Protein AF-A0A653D1Y4-F1 (afdb_monomer_lite)

Foldseek 3Di:
DAADKDKDKDKDFAVQAWDKWKDWPNHTDDDDPQWDKDWDDDPRTMIMIMIMGPRDDQVPFTKMKIWTDNPVDIDMDIDGDHDDDPDD

Organism: Callosobruchus maculatus (NCBI:txid64391)

Secondary structure (DSSP, 8-state):
-PPP-EEEEEEEE-SSPPEEEEEETTEE---BTTEEEEEEEETTTEEEEEEEESS--GGG-EEEEEEEE-SS-EEEEEEEE-------

Radius of gyration: 14.46 Å; chains: 1; bounding box: 36×23×42 Å

pLDDT: mean 89.91, std 12.92, range [40.44, 98.62]

Structure (mmCIF, N/CA/C/O backbone):
data_AF-A0A653D1Y4-F1
#
_entry.id   AF-A0A653D1Y4-F1
#
loop_
_atom_site.group_PDB
_atom_site.id
_atom_site.type_symbol
_atom_site.label_atom_id
_atom_site.label_alt_id
_atom_site.label_comp_id
_atom_site.label_asym_id
_atom_site.label_entity_id
_atom_site.label_seq_id
_atom_site.pdbx_PDB_ins_code
_atom_site.Cartn_x
_atom_site.Cartn_y
_atom_site.Cartn_z
_atom_site.occupancy
_atom_site.B_iso_or_equiv
_atom_site.auth_seq_id
_atom_site.auth_comp_id
_atom_site.auth_asym_id
_atom_site.auth_atom_id
_atom_site.pdbx_PDB_model_num
ATOM 1 N N . MET A 1 1 ? -10.360 -6.884 26.139 1.00 41.81 1 MET A N 1
ATOM 2 C CA . MET A 1 1 ? -10.263 -7.047 24.674 1.00 41.81 1 MET A CA 1
ATOM 3 C C . MET A 1 1 ? -8.840 -6.685 24.281 1.00 41.81 1 MET A C 1
ATOM 5 O O . MET A 1 1 ? -8.526 -5.504 24.253 1.00 41.81 1 MET A O 1
ATOM 9 N N . LEU A 1 2 ? -7.949 -7.665 24.107 1.00 40.44 2 LEU A N 1
ATOM 10 C CA . LEU A 1 2 ? -6.660 -7.393 23.462 1.00 40.44 2 LEU A CA 1
ATOM 11 C C . LEU A 1 2 ? -6.943 -7.028 21.999 1.00 40.44 2 LEU A C 1
ATOM 13 O O . LEU A 1 2 ? -7.761 -7.685 21.352 1.00 40.44 2 LEU A O 1
ATOM 17 N N . GLY A 1 3 ? -6.344 -5.922 21.552 1.00 53.47 3 GLY A N 1
ATOM 18 C CA . GLY A 1 3 ? -6.583 -5.292 20.257 1.00 53.47 3 GLY A CA 1
ATOM 19 C C . GLY A 1 3 ? -6.372 -6.272 19.113 1.00 53.47 3 GLY A C 1
ATOM 20 O O . GLY A 1 3 ? -5.374 -6.986 19.064 1.00 53.47 3 GLY A O 1
ATOM 21 N N . ARG A 1 4 ? -7.341 -6.335 18.199 1.00 76.69 4 ARG A N 1
ATOM 22 C CA . ARG A 1 4 ? -7.153 -7.069 16.947 1.00 76.69 4 ARG A CA 1
ATOM 23 C C . ARG A 1 4 ? -6.090 -6.329 16.134 1.00 76.69 4 ARG A C 1
ATOM 25 O O . ARG A 1 4 ? -5.981 -5.109 16.236 1.00 76.69 4 ARG A O 1
ATOM 32 N N . LYS A 1 5 ? -5.325 -7.055 15.334 1.00 87.38 5 LYS A N 1
ATOM 33 C CA . LYS A 1 5 ? -4.363 -6.504 14.381 1.00 87.38 5 LYS A CA 1
ATOM 34 C C . LYS A 1 5 ? -4.941 -6.668 12.984 1.00 87.38 5 LYS A C 1
ATOM 36 O O . LYS A 1 5 ? -5.428 -7.750 12.656 1.00 87.38 5 LYS A O 1
ATOM 41 N N . ILE A 1 6 ? -4.906 -5.610 12.182 1.00 89.62 6 ILE A N 1
ATOM 42 C CA . ILE A 1 6 ? -5.249 -5.680 10.758 1.00 89.62 6 ILE A CA 1
ATOM 43 C C . ILE A 1 6 ? -3.946 -5.689 9.968 1.00 89.62 6 ILE A C 1
ATOM 45 O O . ILE A 1 6 ? -2.994 -4.980 10.296 1.00 89.62 6 ILE A O 1
ATOM 49 N N 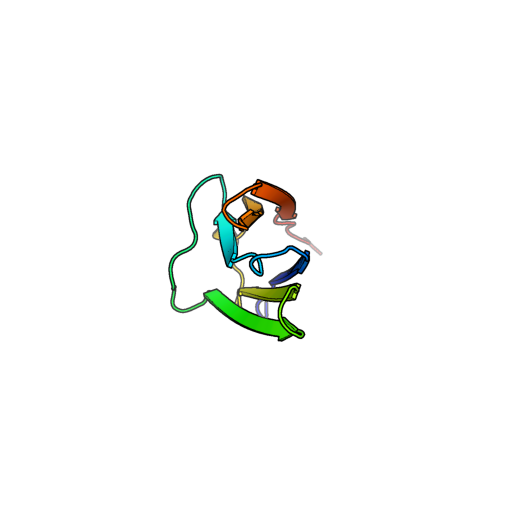. THR A 1 7 ? -3.880 -6.530 8.941 1.00 93.69 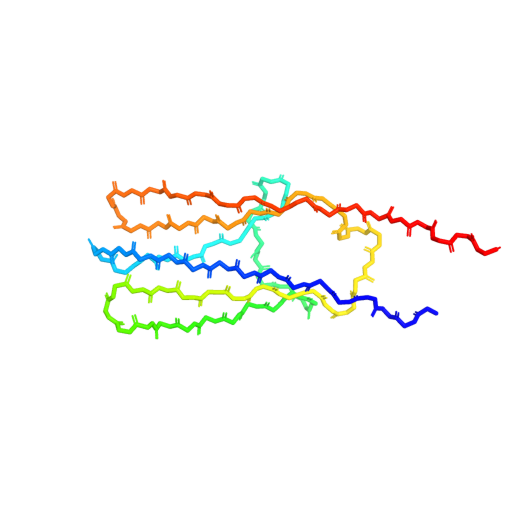7 THR A N 1
ATOM 50 C CA . THR A 1 7 ? -2.727 -6.604 8.046 1.00 93.69 7 THR A CA 1
ATOM 51 C C . THR A 1 7 ? -3.202 -6.783 6.615 1.00 93.69 7 THR A C 1
ATOM 53 O O . THR A 1 7 ? -3.953 -7.714 6.326 1.00 93.69 7 THR A O 1
ATOM 56 N N . PHE A 1 8 ? -2.722 -5.925 5.721 1.00 95.75 8 PHE A N 1
ATOM 57 C CA . PHE A 1 8 ? -2.943 -6.042 4.285 1.00 95.75 8 PHE A CA 1
ATOM 58 C C . PHE A 1 8 ? -1.627 -6.244 3.557 1.00 95.75 8 PHE A C 1
ATOM 60 O O . PHE A 1 8 ? -0.575 -5.774 3.989 1.00 95.75 8 PHE A O 1
ATOM 67 N N . PHE A 1 9 ? -1.706 -6.929 2.422 1.00 96.62 9 PHE A N 1
ATOM 68 C CA . PHE A 1 9 ? -0.572 -7.158 1.544 1.00 96.62 9 PHE A CA 1
ATOM 69 C C . PHE A 1 9 ? -0.919 -6.710 0.134 1.00 96.62 9 PHE A C 1
ATOM 71 O O . PHE A 1 9 ? -1.966 -7.071 -0.406 1.00 96.62 9 PHE A O 1
ATOM 78 N N . CYS A 1 10 ? 0.007 -5.982 -0.470 1.00 97.69 10 CYS A N 1
ATOM 79 C CA . CYS A 1 10 ? -0.025 -5.600 -1.867 1.00 97.69 10 CYS A CA 1
ATOM 80 C C . CYS A 1 10 ? 1.278 -6.054 -2.524 1.00 97.69 10 CYS A C 1
ATOM 82 O O . CYS A 1 10 ? 2.349 -5.957 -1.923 1.00 97.69 10 CYS A O 1
ATOM 84 N N . MET A 1 11 ? 1.196 -6.593 -3.734 1.00 98.19 11 MET A N 1
ATOM 85 C CA . MET A 1 11 ? 2.366 -6.937 -4.531 1.00 98.19 11 MET A CA 1
ATOM 86 C C . MET A 1 11 ? 2.072 -6.561 -5.971 1.00 98.19 11 MET A C 1
ATOM 88 O O . MET A 1 11 ? 1.038 -6.966 -6.497 1.00 98.19 11 MET A O 1
ATOM 92 N N . ALA A 1 12 ? 2.970 -5.798 -6.578 1.00 98.44 12 ALA A N 1
ATOM 93 C CA . ALA A 1 12 ? 2.835 -5.347 -7.951 1.00 98.44 12 ALA A CA 1
ATOM 94 C C . ALA A 1 12 ? 4.166 -5.495 -8.685 1.00 98.44 12 ALA A C 1
ATOM 96 O O . ALA A 1 12 ? 5.233 -5.287 -8.102 1.00 98.44 12 ALA A O 1
ATOM 97 N N . THR A 1 13 ? 4.082 -5.826 -9.968 1.00 98.19 13 THR A N 1
ATOM 98 C CA . THR A 1 13 ? 5.223 -5.994 -10.870 1.00 98.19 13 THR A CA 1
ATOM 99 C C . THR A 1 13 ? 5.066 -5.038 -12.046 1.00 98.19 13 THR A C 1
ATOM 101 O O . THR A 1 13 ? 3.980 -4.905 -12.605 1.00 98.19 13 THR A O 1
ATOM 104 N N . GLY A 1 14 ? 6.144 -4.361 -12.429 1.00 97.81 14 GLY A N 1
ATOM 105 C CA . GLY A 1 14 ? 6.170 -3.405 -13.526 1.00 97.81 14 GLY A CA 1
ATOM 106 C C . GLY A 1 14 ? 7.582 -2.898 -13.807 1.00 97.81 14 GLY A C 1
ATOM 107 O O . GLY A 1 14 ? 8.481 -3.047 -12.987 1.00 97.81 14 GLY A O 1
ATOM 108 N N . TYR A 1 15 ? 7.787 -2.286 -14.973 1.00 96.81 15 TYR A N 1
ATOM 109 C CA . TYR A 1 15 ? 9.068 -1.672 -15.321 1.00 96.81 15 TYR A CA 1
ATOM 110 C C . TYR A 1 15 ? 8.856 -0.234 -15.823 1.00 96.81 15 TYR A C 1
ATOM 112 O O . TYR A 1 15 ? 8.301 -0.065 -16.913 1.00 96.81 15 TYR A O 1
ATOM 120 N N . PRO A 1 16 ? 9.292 0.813 -15.087 1.00 97.62 16 PRO A N 1
ATOM 121 C CA . PRO A 1 16 ? 9.980 0.804 -13.784 1.00 97.62 16 PRO A CA 1
ATOM 122 C C . PRO A 1 16 ? 9.229 0.071 -12.663 1.00 97.62 16 PRO A C 1
ATOM 124 O O . PRO A 1 16 ? 8.018 -0.089 -12.747 1.00 97.62 16 PRO A O 1
ATOM 127 N N . ARG A 1 17 ? 9.931 -0.365 -11.607 1.00 98.06 17 ARG A N 1
ATOM 128 C CA . ARG A 1 17 ? 9.287 -0.982 -10.433 1.00 98.06 17 ARG A CA 1
ATOM 129 C C . ARG A 1 17 ? 8.200 -0.052 -9.873 1.00 98.06 17 ARG A C 1
ATOM 131 O O . ARG A 1 17 ? 8.502 1.126 -9.676 1.00 98.06 17 ARG A O 1
ATOM 138 N N . PRO A 1 18 ? 6.987 -0.552 -9.587 1.00 98.50 18 PRO A N 1
ATOM 139 C CA . PRO A 1 18 ? 5.923 0.279 -9.055 1.00 98.50 18 PRO A CA 1
ATOM 140 C C . PRO A 1 18 ? 6.225 0.745 -7.628 1.00 98.50 18 PRO A C 1
ATOM 142 O O . PRO A 1 18 ? 6.803 0.007 -6.826 1.00 98.50 18 PRO A O 1
ATOM 145 N N . GLU A 1 19 ? 5.785 1.954 -7.315 1.00 98.12 19 GLU A N 1
ATOM 146 C CA . GLU A 1 19 ? 5.648 2.459 -5.951 1.00 98.12 19 GLU A CA 1
ATOM 147 C C . GLU A 1 19 ? 4.268 2.073 -5.407 1.00 98.12 19 GLU A C 1
ATOM 149 O O . GLU A 1 19 ? 3.291 2.088 -6.163 1.00 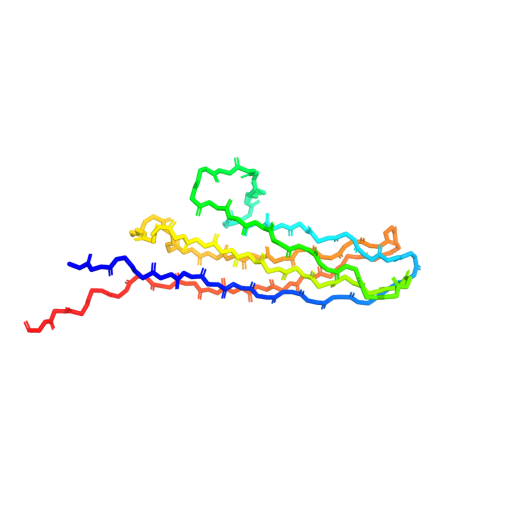98.12 19 GLU A O 1
ATOM 154 N N . ILE A 1 20 ? 4.194 1.684 -4.128 1.00 98.06 20 ILE A N 1
ATOM 155 C CA . ILE A 1 20 ? 2.932 1.334 -3.471 1.00 98.06 20 ILE A CA 1
ATOM 156 C C . ILE A 1 20 ? 2.528 2.440 -2.498 1.00 98.06 20 ILE A C 1
ATOM 158 O O . ILE A 1 20 ? 3.252 2.736 -1.554 1.00 98.06 20 ILE A O 1
ATOM 162 N N . THR A 1 21 ? 1.321 2.973 -2.666 1.00 97.31 21 THR A N 1
ATOM 163 C CA . THR A 1 21 ? 0.734 3.965 -1.755 1.00 97.31 21 THR A CA 1
ATOM 164 C C . THR A 1 21 ? -0.552 3.412 -1.154 1.00 97.31 21 THR A C 1
ATOM 166 O O . THR A 1 21 ? -1.369 2.826 -1.863 1.00 97.31 21 THR A O 1
ATOM 169 N N . TRP A 1 22 ? -0.745 3.576 0.155 1.00 97.44 22 TRP A N 1
ATOM 170 C CA . TRP A 1 22 ? -1.930 3.082 0.862 1.00 97.44 22 TRP A CA 1
ATOM 171 C C . TRP A 1 22 ? -2.937 4.199 1.121 1.00 97.44 22 TRP A C 1
ATOM 173 O O . TRP A 1 22 ? -2.563 5.311 1.480 1.00 97.44 22 TRP A O 1
ATOM 183 N N . PHE A 1 23 ? -4.220 3.874 1.004 1.00 96.62 23 PHE A N 1
ATOM 184 C CA . PHE A 1 23 ? -5.343 4.780 1.219 1.00 96.62 23 PHE A CA 1
ATOM 185 C C . PHE A 1 23 ? -6.353 4.150 2.178 1.00 96.62 23 PHE A C 1
ATOM 187 O O . PHE A 1 23 ? -6.483 2.924 2.240 1.00 96.62 23 PHE A O 1
ATOM 194 N N . LYS A 1 24 ? -7.086 4.993 2.907 1.00 94.69 24 LYS A N 1
ATOM 195 C CA . LYS A 1 24 ? -8.298 4.639 3.649 1.00 94.69 24 LYS A CA 1
ATOM 196 C C . LYS A 1 24 ? -9.391 5.632 3.293 1.00 94.69 24 LYS A C 1
ATOM 198 O O . LYS A 1 24 ? -9.201 6.834 3.447 1.00 94.69 24 LYS A O 1
ATOM 203 N N . ASP A 1 25 ? -10.531 5.124 2.846 1.00 95.19 25 ASP A N 1
ATOM 204 C CA . ASP A 1 25 ? -11.710 5.915 2.492 1.00 95.19 25 ASP A CA 1
ATOM 205 C C . ASP A 1 25 ? -11.367 7.048 1.496 1.00 95.19 25 ASP A C 1
ATOM 207 O O . ASP A 1 25 ? -11.842 8.176 1.613 1.00 95.19 25 ASP A O 1
ATOM 211 N N . GLY A 1 26 ? -10.488 6.746 0.530 1.00 95.44 26 GLY A N 1
ATOM 212 C CA . GLY A 1 26 ? -10.000 7.686 -0.486 1.00 95.44 26 GLY A CA 1
ATOM 213 C C . GLY A 1 26 ? -8.916 8.666 -0.016 1.00 95.44 26 GLY A C 1
ATOM 214 O O . GLY A 1 26 ? -8.441 9.470 -0.815 1.00 95.44 26 GLY A O 1
ATOM 215 N N . ILE A 1 27 ? -8.502 8.612 1.252 1.00 94.44 27 ILE A N 1
ATOM 216 C CA . ILE A 1 27 ? -7.471 9.486 1.824 1.00 94.44 27 ILE A CA 1
ATOM 217 C C . ILE A 1 27 ? -6.162 8.713 1.949 1.00 94.44 27 ILE A C 1
ATOM 219 O O . ILE A 1 27 ? -6.132 7.620 2.514 1.00 94.44 27 ILE A O 1
ATOM 223 N N . GLU A 1 28 ? -5.075 9.287 1.441 1.00 94.38 28 GLU A N 1
ATOM 224 C CA . GLU A 1 28 ? -3.738 8.709 1.567 1.00 94.38 28 GLU A CA 1
ATOM 225 C C . GLU A 1 28 ? -3.338 8.555 3.042 1.00 94.38 28 GLU A C 1
ATOM 227 O O . GLU A 1 28 ? -3.457 9.480 3.852 1.00 94.38 28 GLU A O 1
ATOM 232 N N . LEU A 1 29 ? -2.856 7.366 3.396 1.00 90.94 29 LEU A N 1
ATOM 233 C CA . LEU A 1 29 ? -2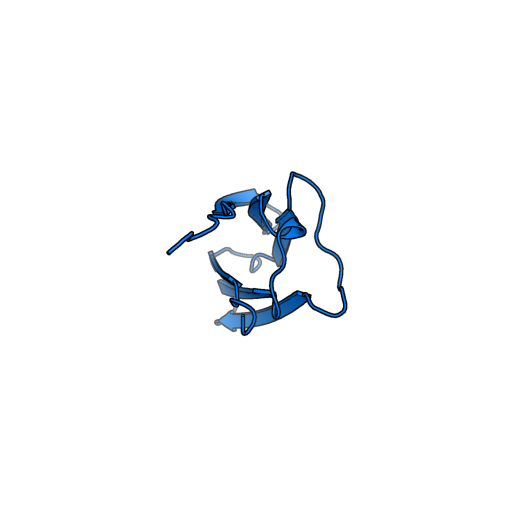.390 7.047 4.736 1.00 90.94 29 LEU A CA 1
ATOM 234 C C . LEU A 1 29 ? -0.926 7.451 4.882 1.00 90.94 29 LEU A C 1
ATOM 236 O O . LEU A 1 29 ? -0.009 6.695 4.565 1.00 90.94 29 LEU A O 1
ATOM 240 N N . LEU A 1 30 ? -0.718 8.648 5.419 1.00 83.50 30 LEU A N 1
ATOM 241 C CA . LEU A 1 30 ? 0.598 9.093 5.861 1.00 83.50 30 LEU A CA 1
ATOM 242 C C . LEU A 1 30 ? 0.993 8.397 7.172 1.00 83.50 30 LEU A C 1
ATOM 244 O O . LEU A 1 30 ? 0.139 7.932 7.933 1.00 83.50 30 LEU A O 1
ATOM 248 N N . TYR A 1 31 ? 2.298 8.353 7.455 1.00 71.19 31 TYR A N 1
ATOM 249 C CA . TYR A 1 31 ? 2.840 7.756 8.677 1.00 71.19 31 TYR A CA 1
ATOM 250 C C . TYR A 1 31 ? 2.077 8.213 9.930 1.00 71.19 31 TYR A C 1
ATOM 252 O O . TYR A 1 31 ? 2.010 9.399 10.251 1.00 71.19 31 TYR A O 1
ATOM 260 N N . HIS A 1 32 ? 1.536 7.244 10.668 1.00 69.81 32 HIS A N 1
ATOM 261 C CA . HIS A 1 32 ? 0.813 7.456 11.916 1.00 69.81 32 HIS A CA 1
ATOM 262 C C . HIS A 1 32 ? 1.329 6.476 12.977 1.00 69.81 32 HIS A C 1
ATOM 264 O O . HIS A 1 32 ? 1.798 5.390 12.656 1.00 69.81 32 HIS A O 1
ATOM 270 N N . LYS A 1 33 ? 1.229 6.828 14.265 1.00 72.56 33 LYS A N 1
ATOM 271 C CA . LYS A 1 33 ? 1.830 6.066 15.381 1.00 72.56 33 LYS A CA 1
ATOM 272 C C . LYS A 1 33 ? 1.491 4.564 15.385 1.00 72.56 33 LYS A C 1
ATOM 274 O O . LYS A 1 33 ? 2.329 3.754 15.763 1.00 72.56 33 LYS A O 1
ATOM 279 N N . PHE A 1 34 ? 0.275 4.209 14.977 1.00 79.69 34 PHE A N 1
ATOM 280 C CA . PHE A 1 34 ? -0.238 2.830 14.967 1.00 79.69 34 PHE A CA 1
ATOM 281 C C . PHE A 1 34 ? -0.324 2.221 13.564 1.00 79.69 34 PHE A C 1
ATOM 283 O O . PHE A 1 34 ? -0.888 1.147 13.410 1.00 79.69 34 PHE A O 1
ATOM 290 N N . PHE A 1 35 ? 0.202 2.916 12.554 1.00 86.81 35 PHE A N 1
ATOM 291 C CA . PHE A 1 35 ? 0.190 2.513 11.154 1.00 86.81 35 PHE A CA 1
ATOM 292 C C . PHE A 1 35 ? 1.623 2.242 10.708 1.00 86.81 35 PHE A C 1
ATOM 294 O O . PHE A 1 35 ? 2.465 3.139 10.736 1.00 86.81 35 PHE A O 1
ATOM 301 N N . GLN A 1 36 ? 1.901 1.004 10.320 1.00 91.56 36 GLN A N 1
ATOM 302 C CA . GLN A 1 36 ? 3.231 0.581 9.899 1.00 91.56 36 GLN A CA 1
ATOM 303 C C . GLN A 1 36 ? 3.168 0.042 8.474 1.00 91.56 36 GLN A C 1
ATOM 305 O O . GLN A 1 36 ? 2.367 -0.844 8.170 1.00 91.56 36 GLN A O 1
ATOM 310 N N . VAL A 1 37 ? 4.036 0.565 7.611 1.00 94.19 37 VAL A N 1
ATOM 311 C CA . VAL A 1 37 ? 4.237 0.065 6.250 1.00 94.19 37 VAL A CA 1
ATOM 312 C C . VAL A 1 37 ? 5.616 -0.566 6.177 1.00 94.19 37 VAL A C 1
ATOM 314 O O . VAL A 1 37 ? 6.609 0.009 6.614 1.00 94.19 37 VAL A O 1
ATOM 317 N N . HIS A 1 38 ? 5.667 -1.774 5.633 1.00 95.56 38 HIS A N 1
ATOM 318 C CA . HIS A 1 38 ? 6.903 -2.491 5.377 1.00 95.56 38 HIS A CA 1
ATOM 319 C C . HIS A 1 38 ? 6.966 -2.850 3.904 1.00 95.56 38 HIS A C 1
ATOM 321 O O . HIS A 1 38 ? 6.051 -3.490 3.385 1.00 95.56 38 HIS A O 1
ATOM 327 N N . GLU A 1 39 ? 8.053 -2.466 3.251 1.00 96.81 39 GLU A N 1
ATOM 328 C CA . GLU A 1 39 ? 8.229 -2.651 1.818 1.00 96.81 39 GLU A CA 1
ATOM 329 C C . GLU A 1 39 ? 9.434 -3.535 1.527 1.00 96.81 39 GLU A C 1
ATOM 331 O O . GLU A 1 39 ? 10.488 -3.423 2.154 1.00 96.81 39 GLU A O 1
ATOM 336 N N . TRP A 1 40 ? 9.264 -4.425 0.558 1.00 98.25 40 TRP A N 1
ATOM 337 C CA . TRP A 1 40 ? 10.286 -5.340 0.088 1.00 98.25 40 TRP A CA 1
ATOM 338 C C . TRP A 1 40 ? 10.353 -5.251 -1.433 1.00 98.25 40 TRP A C 1
ATOM 340 O O . TRP A 1 40 ? 9.501 -5.827 -2.121 1.00 98.25 40 TRP A O 1
ATOM 350 N N . PRO A 1 41 ? 11.356 -4.548 -1.978 1.00 97.81 41 PRO A N 1
ATOM 351 C CA . PRO A 1 41 ? 11.661 -4.661 -3.389 1.00 97.81 41 PRO A CA 1
ATOM 352 C C . PRO A 1 41 ? 12.145 -6.079 -3.706 1.00 97.81 41 PRO A C 1
ATOM 354 O O . PRO A 1 41 ? 13.031 -6.611 -3.037 1.00 97.81 41 PRO A O 1
ATOM 357 N N . ILE A 1 42 ? 11.571 -6.684 -4.739 1.00 97.94 42 ILE A N 1
ATOM 358 C CA . ILE A 1 42 ? 11.937 -8.008 -5.236 1.00 97.94 42 ILE A CA 1
ATOM 359 C C . ILE A 1 42 ? 12.462 -7.812 -6.655 1.00 97.94 42 ILE A C 1
ATOM 361 O O . ILE A 1 42 ? 11.714 -7.478 -7.570 1.00 97.94 42 ILE A O 1
ATOM 365 N N . GLY A 1 43 ? 13.775 -7.967 -6.827 1.00 96.81 43 GLY A N 1
ATOM 366 C CA . GLY A 1 43 ? 14.428 -7.637 -8.091 1.00 96.81 43 GLY A CA 1
ATOM 367 C C . GLY A 1 43 ? 14.241 -6.166 -8.491 1.00 96.81 43 GLY A C 1
ATOM 368 O O . GLY A 1 43 ? 14.117 -5.271 -7.647 1.00 96.81 43 GLY A O 1
ATOM 369 N N . ASN A 1 44 ? 14.231 -5.926 -9.803 1.00 96.62 44 ASN A N 1
ATOM 370 C CA . ASN A 1 44 ? 14.183 -4.581 -10.386 1.00 96.62 44 ASN A CA 1
ATOM 371 C C . ASN A 1 44 ? 12.784 -4.149 -10.838 1.00 96.62 44 ASN A C 1
ATOM 373 O O . ASN A 1 44 ? 12.634 -3.019 -11.295 1.00 96.62 44 ASN A O 1
ATOM 377 N N . ASP A 1 45 ? 11.786 -5.024 -10.739 1.00 98.00 45 ASP A N 1
ATOM 378 C CA . ASP A 1 45 ? 10.456 -4.819 -11.316 1.00 98.00 45 ASP A CA 1
ATOM 379 C C . ASP A 1 45 ? 9.313 -5.011 -10.313 1.00 98.00 45 ASP A C 1
ATOM 381 O O . ASP A 1 45 ? 8.204 -4.549 -10.556 1.00 98.00 45 ASP A O 1
ATOM 385 N N . THR A 1 46 ? 9.553 -5.644 -9.164 1.00 98.44 46 THR A N 1
ATOM 386 C CA . THR A 1 46 ? 8.477 -6.032 -8.249 1.00 98.44 46 THR A CA 1
ATOM 387 C C . THR A 1 46 ? 8.605 -5.331 -6.902 1.00 98.44 46 THR A C 1
ATOM 389 O O . THR A 1 46 ? 9.686 -5.268 -6.314 1.00 98.44 46 THR A O 1
ATOM 392 N N . MET A 1 47 ? 7.489 -4.818 -6.389 1.00 98.56 47 MET A N 1
ATOM 393 C CA . MET A 1 47 ? 7.370 -4.277 -5.037 1.00 98.56 47 MET A CA 1
ATOM 394 C C . MET A 1 47 ? 6.323 -5.066 -4.257 1.00 98.56 47 MET A C 1
ATOM 396 O O . MET A 1 47 ? 5.194 -5.235 -4.717 1.00 98.56 47 MET A O 1
ATOM 400 N N . LYS A 1 48 ? 6.688 -5.527 -3.060 1.00 98.38 48 LYS A N 1
ATOM 401 C CA . LYS A 1 48 ? 5.757 -6.068 -2.068 1.00 98.38 48 LYS A CA 1
ATOM 402 C C . LYS A 1 48 ? 5.644 -5.081 -0.913 1.00 98.38 48 LYS A C 1
ATOM 404 O O . LYS A 1 48 ? 6.656 -4.714 -0.334 1.00 98.38 48 LYS A O 1
ATOM 409 N N . SER A 1 49 ? 4.429 -4.717 -0.530 1.00 97.81 49 SER A N 1
ATOM 410 C CA . SER A 1 49 ? 4.144 -3.825 0.593 1.00 97.81 49 SER A CA 1
ATOM 411 C C . SER A 1 49 ? 3.178 -4.506 1.562 1.00 97.81 49 SER A C 1
ATOM 413 O O . SER A 1 49 ? 2.197 -5.132 1.150 1.00 97.81 49 SER A O 1
ATOM 415 N N . LYS A 1 50 ? 3.471 -4.431 2.860 1.00 96.50 50 LYS A N 1
ATOM 416 C CA . LYS A 1 50 ? 2.590 -4.860 3.950 1.00 96.50 50 LYS A CA 1
ATOM 417 C C . LYS A 1 50 ? 2.204 -3.633 4.751 1.00 96.50 50 LYS A C 1
ATOM 419 O O . LYS A 1 50 ? 3.085 -2.954 5.271 1.00 96.50 50 LYS A O 1
ATOM 424 N N . MET A 1 51 ? 0.909 -3.434 4.922 1.00 95.12 51 MET A N 1
ATOM 425 C CA . MET A 1 51 ? 0.356 -2.429 5.814 1.00 95.12 51 MET A CA 1
ATOM 426 C C . MET A 1 51 ? -0.202 -3.095 7.065 1.00 95.12 51 MET A C 1
ATOM 428 O O . MET A 1 51 ? -0.814 -4.161 6.983 1.00 95.12 51 MET A O 1
ATOM 432 N N . GLU A 1 52 ? 0.034 -2.486 8.219 1.00 93.69 52 GLU A N 1
ATOM 433 C CA . GLU A 1 52 ? -0.343 -3.025 9.515 1.00 93.69 52 GLU A CA 1
ATOM 434 C C . GLU A 1 52 ? -0.899 -1.941 10.443 1.00 93.69 52 GLU A C 1
ATOM 436 O O . GLU A 1 52 ? -0.318 -0.861 10.560 1.00 93.69 52 GLU A O 1
ATOM 441 N N . ILE A 1 53 ? -2.007 -2.262 11.121 1.00 92.00 53 ILE A N 1
ATOM 442 C CA . ILE A 1 53 ? -2.586 -1.453 12.198 1.00 92.00 53 ILE A CA 1
ATOM 443 C C . ILE A 1 53 ? -2.643 -2.300 13.466 1.00 92.00 53 ILE A C 1
ATOM 445 O O . ILE A 1 53 ? -3.290 -3.354 13.482 1.00 92.00 53 ILE A O 1
ATOM 449 N N . ASP A 1 54 ? -1.969 -1.837 14.517 1.00 89.81 54 ASP A N 1
ATOM 450 C CA . ASP A 1 54 ? -1.902 -2.509 15.817 1.00 89.81 54 ASP A CA 1
ATOM 451 C C . ASP A 1 54 ? -1.672 -1.486 16.956 1.00 89.81 54 ASP A C 1
ATOM 453 O O . ASP A 1 54 ? -0.670 -0.760 16.927 1.00 89.81 54 ASP A O 1
ATOM 457 N N . PRO A 1 55 ? -2.569 -1.382 17.959 1.00 89.44 55 PRO A N 1
ATOM 458 C CA . PRO A 1 55 ? -3.853 -2.076 18.086 1.00 89.44 55 PRO A CA 1
ATOM 459 C C . PRO A 1 55 ? -4.948 -1.432 17.228 1.00 89.44 55 PRO A C 1
ATOM 461 O O . PRO A 1 55 ? -4.982 -0.215 17.056 1.00 89.44 55 PRO A O 1
ATOM 464 N N . THR A 1 56 ? -5.901 -2.237 16.753 1.00 87.00 56 THR A N 1
ATOM 465 C CA . THR A 1 56 ? -7.082 -1.713 16.046 1.00 87.00 56 THR A CA 1
ATOM 466 C C . THR A 1 56 ? -8.180 -1.247 16.993 1.00 87.00 56 THR A C 1
ATOM 468 O O . THR A 1 56 ? -8.361 -1.740 18.112 1.00 87.00 56 THR A O 1
ATOM 471 N N . THR A 1 57 ? -8.956 -0.299 16.491 1.00 86.88 57 THR A N 1
ATOM 472 C CA . THR A 1 57 ? -10.098 0.351 17.117 1.00 86.88 57 THR A CA 1
ATOM 473 C C . THR A 1 57 ? -11.292 0.338 16.159 1.00 86.88 57 THR A C 1
ATOM 475 O O . THR A 1 57 ? -11.174 0.000 14.984 1.00 86.88 57 THR A O 1
ATOM 478 N N . GLN A 1 58 ? -12.466 0.765 16.632 1.00 86.62 58 GLN A N 1
ATOM 479 C CA . GLN A 1 58 ? -13.651 0.927 15.775 1.00 86.62 58 GLN A CA 1
ATOM 480 C C . GLN A 1 58 ? -13.433 1.897 14.603 1.00 86.62 58 GLN A C 1
ATOM 482 O O . GLN A 1 58 ? -14.102 1.778 13.582 1.00 86.62 58 GLN A O 1
ATOM 487 N N . LYS A 1 59 ? -12.495 2.843 14.733 1.00 86.88 59 LYS A N 1
ATOM 488 C CA . LYS A 1 59 ? -12.198 3.848 13.700 1.00 86.88 59 LYS A CA 1
ATOM 489 C C . LYS A 1 59 ? -11.419 3.276 12.511 1.00 86.88 59 LYS A C 1
ATOM 491 O O . LYS A 1 59 ? -11.350 3.919 11.467 1.00 86.88 59 LYS A O 1
ATOM 496 N N . ASP A 1 60 ? -10.866 2.075 12.671 1.00 89.69 60 ASP A N 1
ATOM 497 C CA . ASP A 1 60 ? -10.121 1.358 11.634 1.00 89.69 60 ASP A CA 1
ATOM 498 C C . ASP A 1 60 ? -11.042 0.511 10.734 1.00 89.69 60 ASP A C 1
ATOM 500 O O . ASP A 1 60 ? -10.579 -0.178 9.827 1.00 89.69 60 ASP A O 1
ATOM 504 N N . ALA A 1 61 ? -12.362 0.560 10.954 1.00 91.06 61 ALA A N 1
ATOM 505 C CA . ALA A 1 61 ? -13.325 0.140 9.942 1.00 91.06 61 ALA A CA 1
ATOM 506 C C . ALA A 1 61 ? -13.302 1.124 8.763 1.00 91.06 61 ALA A C 1
ATOM 508 O O . ALA A 1 61 ? -13.158 2.339 8.952 1.00 91.06 61 ALA A O 1
ATOM 509 N N . GLY A 1 62 ? -13.436 0.602 7.550 1.00 92.88 62 GLY A N 1
ATOM 510 C CA . GLY A 1 62 ? -13.421 1.406 6.335 1.00 92.88 62 GLY A CA 1
ATOM 511 C C . GLY A 1 62 ? -13.002 0.611 5.109 1.00 92.88 62 GLY A C 1
ATOM 512 O O . GLY A 1 62 ? -12.912 -0.620 5.120 1.00 92.88 62 GLY A O 1
ATOM 513 N N . TYR A 1 63 ? -12.754 1.336 4.029 1.00 95.75 63 TYR A N 1
ATOM 514 C CA . TYR A 1 63 ? -12.255 0.775 2.786 1.00 95.75 63 TYR A CA 1
ATOM 515 C C . TYR A 1 63 ? -10.799 1.179 2.588 1.00 95.75 63 TYR A C 1
ATOM 517 O O . TYR A 1 63 ? -10.478 2.358 2.480 1.00 95.75 63 TYR A O 1
ATOM 525 N N . TYR A 1 64 ? -9.917 0.189 2.583 1.00 95.81 64 TYR A N 1
ATOM 526 C CA . TYR A 1 64 ? -8.489 0.369 2.381 1.00 95.81 64 TYR A CA 1
ATOM 527 C C . TYR A 1 64 ? -8.116 0.017 0.958 1.00 95.81 64 TYR A C 1
ATOM 529 O O . TYR A 1 64 ? -8.626 -0.951 0.402 1.00 95.81 64 TYR A O 1
ATOM 537 N N . GLU A 1 65 ? -7.175 0.751 0.390 1.00 97.56 65 GLU A N 1
ATOM 538 C CA . GLU A 1 65 ? -6.715 0.515 -0.972 1.00 97.56 65 GLU A CA 1
ATOM 539 C C . GLU A 1 65 ? -5.197 0.607 -1.020 1.00 97.56 65 GLU A C 1
ATOM 541 O O . GLU A 1 65 ? -4.606 1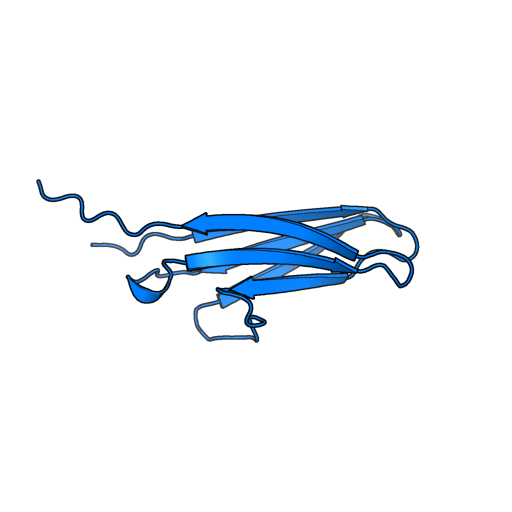.457 -0.356 1.00 97.56 65 GLU A O 1
ATOM 546 N N . CYS A 1 66 ? -4.559 -0.257 -1.805 1.00 97.81 66 CYS A N 1
ATOM 547 C CA . CYS A 1 66 ? -3.210 0.011 -2.285 1.00 97.81 66 CYS A CA 1
ATOM 548 C C . CYS A 1 66 ? -3.273 0.455 -3.744 1.00 97.81 66 CYS A C 1
ATOM 550 O O . CYS A 1 66 ? -3.926 -0.191 -4.566 1.00 97.81 66 CYS A O 1
ATOM 552 N N . GLN A 1 67 ? -2.575 1.542 -4.049 1.00 98.38 67 GLN A N 1
ATOM 553 C CA . GLN A 1 67 ? -2.265 1.996 -5.397 1.00 98.38 67 GLN A CA 1
ATOM 554 C C . GLN A 1 67 ? -0.868 1.503 -5.759 1.00 98.38 67 GLN A C 1
ATOM 556 O O . GLN A 1 67 ? 0.060 1.706 -4.983 1.00 98.38 67 GLN A O 1
ATOM 561 N N . ALA A 1 68 ? -0.709 0.909 -6.935 1.00 98.62 68 ALA A N 1
ATOM 562 C CA . ALA A 1 68 ? 0.585 0.622 -7.536 1.00 98.62 68 ALA A CA 1
ATOM 563 C C . ALA A 1 68 ? 0.805 1.541 -8.739 1.00 98.62 68 ALA A C 1
ATOM 565 O O . ALA A 1 68 ? 0.015 1.500 -9.679 1.00 98.62 68 ALA A O 1
ATOM 566 N N . ASN A 1 69 ? 1.871 2.343 -8.738 1.00 98.31 69 ASN A N 1
ATOM 567 C CA . ASN A 1 69 ? 2.164 3.301 -9.808 1.00 98.31 69 ASN A CA 1
ATOM 568 C C . ASN A 1 69 ? 3.565 3.074 -10.386 1.00 98.31 69 ASN A C 1
ATOM 570 O O . ASN A 1 69 ? 4.552 3.134 -9.657 1.00 98.31 69 ASN A O 1
ATOM 574 N N . ASN A 1 70 ? 3.664 2.837 -11.699 1.00 96.94 70 ASN A N 1
ATOM 575 C CA . ASN A 1 70 ? 4.937 2.597 -12.386 1.00 96.94 70 ASN A CA 1
ATOM 576 C C . ASN A 1 70 ? 5.298 3.637 -13.463 1.00 96.94 70 ASN A C 1
ATOM 578 O O . ASN A 1 70 ? 5.978 3.293 -14.432 1.00 96.94 70 ASN A O 1
ATOM 582 N N . LYS A 1 71 ? 4.841 4.893 -13.334 1.00 95.00 71 LYS A N 1
ATOM 583 C CA . LYS A 1 71 ? 4.936 5.976 -14.343 1.00 95.00 71 LYS A CA 1
ATOM 584 C C . LYS A 1 71 ? 4.065 5.770 -15.592 1.00 95.00 71 LYS A C 1
ATOM 586 O O . LYS A 1 71 ? 3.601 6.762 -16.148 1.00 95.00 71 LYS A O 1
ATOM 591 N N . TYR A 1 72 ? 3.850 4.537 -16.051 1.00 97.19 72 TYR A N 1
ATOM 592 C CA . TYR A 1 72 ? 3.080 4.248 -17.270 1.00 97.19 72 TYR A CA 1
ATOM 593 C C . TYR A 1 72 ? 1.649 3.791 -16.999 1.00 97.19 72 TYR A C 1
ATOM 595 O O . TYR A 1 72 ? 0.771 3.995 -17.834 1.00 97.19 72 TYR A O 1
ATOM 603 N N . ALA A 1 73 ? 1.417 3.171 -15.848 1.00 97.19 73 ALA A N 1
ATOM 604 C CA . ALA A 1 73 ? 0.129 2.659 -15.434 1.00 97.19 73 ALA A CA 1
ATOM 605 C C . ALA A 1 73 ? -0.046 2.798 -13.921 1.00 97.19 73 ALA A C 1
ATOM 607 O O . ALA A 1 73 ? 0.925 2.846 -13.156 1.00 97.19 73 ALA A O 1
ATOM 608 N N . ILE A 1 74 ? -1.315 2.833 -13.525 1.00 98.06 74 ILE A N 1
ATOM 609 C CA . ILE A 1 74 ? -1.753 2.758 -12.139 1.00 98.06 74 ILE A CA 1
ATOM 610 C C . ILE A 1 74 ? -2.702 1.567 -12.022 1.00 98.06 74 ILE A C 1
ATOM 612 O O . ILE A 1 74 ? -3.623 1.442 -12.829 1.00 98.06 74 ILE A O 1
ATOM 616 N N . ASP A 1 75 ? -2.480 0.724 -11.020 1.00 98.12 75 ASP A N 1
ATOM 617 C CA . ASP A 1 75 ? -3.393 -0.352 -10.633 1.00 98.12 75 ASP A CA 1
ATOM 618 C C . ASP A 1 75 ? -3.803 -0.202 -9.164 1.00 98.12 75 ASP A C 1
ATOM 620 O O . ASP A 1 75 ? -3.070 0.382 -8.362 1.00 98.12 75 ASP A O 1
ATOM 624 N N . TRP A 1 76 ? -4.982 -0.711 -8.813 1.00 97.88 76 TRP A N 1
ATOM 625 C CA . TRP A 1 76 ? -5.571 -0.553 -7.486 1.00 97.88 76 TRP A CA 1
ATOM 626 C C . TRP A 1 76 ? -6.094 -1.876 -6.949 1.00 97.88 76 TRP A C 1
ATOM 628 O O . TRP A 1 76 ? -6.748 -2.643 -7.656 1.00 97.88 76 TRP A O 1
ATOM 638 N N . ARG A 1 77 ? -5.895 -2.112 -5.651 1.00 97.75 77 ARG A N 1
ATOM 639 C CA . ARG A 1 77 ? -6.526 -3.233 -4.949 1.00 97.75 77 ARG A CA 1
ATOM 640 C C . ARG A 1 77 ? -7.165 -2.775 -3.649 1.00 97.75 77 ARG A C 1
ATOM 642 O O . ARG A 1 77 ? -6.484 -2.259 -2.767 1.00 97.75 77 ARG A O 1
ATOM 649 N N . GLY A 1 78 ? -8.466 -3.026 -3.542 1.00 96.62 78 GLY A N 1
ATOM 650 C CA . GLY A 1 78 ? -9.285 -2.673 -2.391 1.00 96.62 78 GLY A CA 1
ATOM 651 C C . GLY A 1 78 ? -9.496 -3.800 -1.385 1.00 96.62 78 GLY A C 1
ATOM 652 O O . GLY A 1 78 ? -9.553 -4.981 -1.736 1.00 96.62 78 GLY A O 1
ATOM 653 N N . PHE A 1 79 ? -9.681 -3.410 -0.129 1.00 94.25 79 PHE A N 1
ATOM 654 C CA . PHE A 1 79 ? -9.937 -4.267 1.019 1.00 94.25 79 PHE A CA 1
ATOM 655 C C . PHE A 1 79 ? -10.972 -3.590 1.920 1.00 94.25 79 PHE A C 1
ATOM 657 O O . PHE A 1 79 ? -10.764 -2.475 2.389 1.00 94.25 79 PHE A O 1
ATOM 664 N N . ARG A 1 80 ? -12.099 -4.253 2.189 1.00 93.25 80 ARG A N 1
ATOM 665 C CA . ARG A 1 80 ? -13.123 -3.730 3.104 1.00 93.25 80 ARG A CA 1
ATOM 666 C C . ARG A 1 80 ? -12.939 -4.329 4.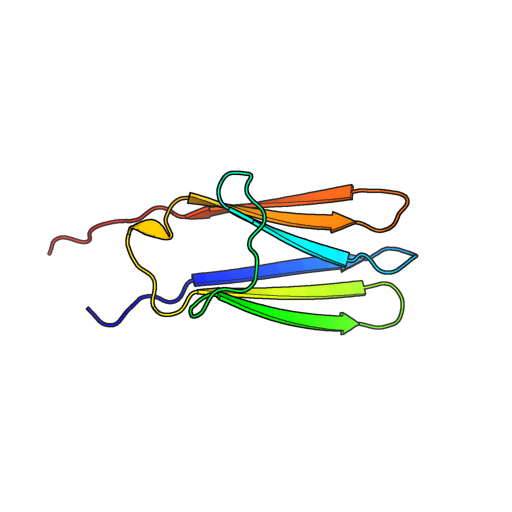493 1.00 93.25 80 ARG A C 1
ATOM 668 O O . ARG A 1 80 ? -12.788 -5.544 4.614 1.00 93.25 80 ARG A O 1
ATOM 675 N N . THR A 1 81 ? -12.972 -3.489 5.522 1.00 89.50 81 THR A N 1
ATOM 676 C CA . THR A 1 81 ? -12.997 -3.918 6.922 1.00 89.50 81 THR A CA 1
ATOM 677 C C . THR A 1 81 ? -14.263 -3.440 7.599 1.00 89.50 81 THR A C 1
ATOM 679 O O . THR A 1 81 ? -14.588 -2.254 7.599 1.00 89.50 81 THR A O 1
ATOM 682 N N . ASP A 1 82 ? -14.941 -4.382 8.243 1.00 84.06 82 ASP A N 1
ATOM 683 C CA . ASP A 1 82 ? -16.118 -4.110 9.050 1.00 84.06 82 ASP A CA 1
ATOM 684 C C . ASP A 1 82 ? -15.789 -4.358 10.524 1.00 84.06 82 ASP A C 1
ATOM 686 O O . ASP A 1 82 ? -15.123 -5.334 10.891 1.00 84.06 82 ASP A O 1
ATOM 690 N N . TYR A 1 83 ? -16.265 -3.471 11.396 1.00 78.19 83 TYR A N 1
ATOM 691 C CA . TYR A 1 83 ? -16.205 -3.703 12.831 1.00 78.19 83 TYR A CA 1
ATOM 692 C C . TYR A 1 83 ? -17.426 -4.513 13.267 1.00 78.19 83 TYR A C 1
ATOM 694 O O . TYR A 1 83 ? -18.555 -4.030 13.213 1.00 78.19 83 TYR A O 1
ATOM 702 N N . VAL A 1 84 ? -17.196 -5.738 13.742 1.00 70.38 84 VAL A N 1
ATOM 703 C CA . VAL A 1 84 ? -18.254 -6.595 14.290 1.00 70.38 84 VAL A CA 1
ATOM 704 C C . VAL A 1 84 ? -18.096 -6.683 15.804 1.00 70.38 84 VAL A C 1
ATOM 706 O O . VAL A 1 84 ? -17.114 -7.251 16.301 1.00 70.38 84 VAL A O 1
ATOM 709 N N . MET A 1 85 ? -19.073 -6.140 16.539 1.00 66.62 85 MET A N 1
ATOM 710 C CA . MET A 1 85 ? -19.233 -6.429 17.964 1.00 66.62 85 MET A CA 1
ATOM 711 C C . MET A 1 85 ? -19.694 -7.876 18.102 1.00 66.62 85 MET A C 1
ATOM 713 O O . MET A 1 85 ? -20.818 -8.211 17.744 1.00 66.62 85 MET A O 1
ATOM 717 N N . VAL A 1 86 ? -18.822 -8.744 18.608 1.00 60.06 86 VAL A N 1
ATOM 718 C CA . VAL A 1 86 ? -19.238 -10.082 19.033 1.00 60.06 86 VAL A CA 1
ATOM 719 C C . VAL A 1 86 ? -19.753 -9.931 20.459 1.00 60.06 86 VAL A C 1
ATOM 721 O O . VAL A 1 86 ? -18.966 -9.901 21.404 1.00 60.06 86 VAL A O 1
ATOM 724 N N . THR A 1 87 ? -21.060 -9.728 20.605 1.00 56.19 87 THR A N 1
ATOM 725 C CA . THR A 1 87 ? -21.751 -9.882 21.889 1.00 56.19 87 THR A CA 1
ATOM 726 C C . THR A 1 87 ? -21.899 -11.374 22.165 1.00 56.19 87 THR A C 1
ATOM 728 O O . THR A 1 87 ? -22.502 -12.076 21.352 1.00 56.19 87 THR A O 1
ATOM 731 N N . TYR A 1 88 ? -21.299 -11.844 23.259 1.00 55.19 88 TYR A N 1
ATOM 732 C CA . TYR A 1 88 ? -21.566 -13.165 23.835 1.00 55.19 88 TYR A CA 1
ATOM 733 C C . TYR A 1 88 ? -22.817 -13.108 24.707 1.00 55.19 88 TYR A C 1
ATOM 735 O O . TYR A 1 88 ? -23.026 -12.040 25.332 1.00 55.19 88 TYR A O 1
#

InterPro domains:
  IPR003598 Immunoglobulin subtype 2 [SM00408] (1-73)
  IPR007110 Immunoglobulin-like domain [PS50835] (1-70)
  IPR013783 Immunoglobulin-like fold [G3DSA:2.60.40.10] (1-85)
  IPR036179 Immunoglobulin-like domain superfamily [SSF48726] (2-75)

Sequence (88 aa):
MLGRKITFFCMATGYPRPEITWFKDGIELLYHKFFQVHEWPIGNDTMKSKMEIDPTTQKDAGYYECQANNKYAIDWRGFRTDYVMVTY